Protein AF-A0A5B8BUW9-F1 (afdb_monomer_lite)

Structure (mmCIF, N/CA/C/O backbone):
data_AF-A0A5B8BUW9-F1
#
_entry.id   AF-A0A5B8BUW9-F1
#
loop_
_atom_site.group_PDB
_atom_site.id
_atom_site.type_symbol
_atom_site.label_atom_id
_atom_site.label_alt_id
_atom_site.label_comp_id
_atom_site.label_asym_id
_atom_site.label_entity_id
_atom_site.label_seq_id
_atom_site.pdbx_PDB_ins_code
_atom_site.Cartn_x
_atom_site.Cartn_y
_atom_site.Cartn_z
_atom_site.occupancy
_atom_site.B_iso_or_equiv
_atom_site.auth_seq_id
_atom_site.auth_comp_id
_atom_site.auth_asym_id
_atom_site.auth_atom_id
_atom_site.pdbx_PDB_model_num
ATOM 1 N N . MET A 1 1 ? 13.803 0.282 -4.872 1.00 85.31 1 MET A N 1
ATOM 2 C CA . MET A 1 1 ? 13.089 0.661 -6.104 1.00 85.31 1 MET A CA 1
ATOM 3 C C . MET A 1 1 ? 12.212 1.876 -5.806 1.00 85.31 1 MET A C 1
ATOM 5 O O . MET A 1 1 ? 11.759 2.008 -4.673 1.00 85.31 1 MET A O 1
ATOM 9 N N . ALA A 1 2 ? 11.993 2.775 -6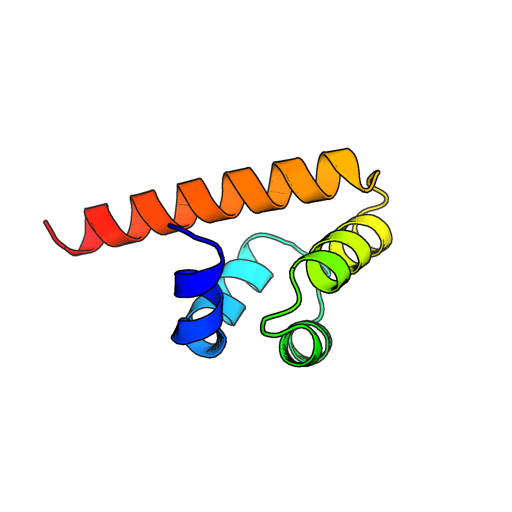.770 1.00 89.44 2 ALA A N 1
ATOM 10 C CA . ALA A 1 2 ? 11.009 3.856 -6.633 1.00 89.44 2 ALA A CA 1
ATOM 11 C C . ALA A 1 2 ? 9.582 3.356 -6.933 1.00 89.44 2 ALA A C 1
ATOM 13 O O . ALA A 1 2 ? 9.406 2.479 -7.773 1.00 89.44 2 ALA A O 1
ATOM 14 N N . TRP A 1 3 ? 8.547 3.965 -6.335 1.00 89.19 3 TRP A N 1
ATOM 15 C CA . TRP A 1 3 ? 7.143 3.634 -6.654 1.00 89.19 3 TRP A CA 1
ATOM 16 C C . TRP A 1 3 ? 6.851 3.695 -8.160 1.00 89.19 3 TRP A C 1
ATOM 18 O O . TRP A 1 3 ? 6.094 2.881 -8.681 1.00 89.19 3 TRP A O 1
ATOM 28 N N . LYS A 1 4 ? 7.499 4.633 -8.867 1.00 89.94 4 LYS A N 1
ATOM 29 C CA . LYS A 1 4 ? 7.349 4.784 -10.315 1.00 89.94 4 LYS A CA 1
ATOM 30 C C . LYS A 1 4 ? 7.698 3.512 -11.090 1.00 89.94 4 LYS A C 1
ATOM 32 O O . LYS A 1 4 ? 6.897 3.029 -11.878 1.00 89.94 4 LYS A O 1
ATOM 37 N N . GLN A 1 5 ? 8.858 2.949 -10.781 1.00 88.62 5 GLN A N 1
ATOM 38 C CA . GLN A 1 5 ? 9.351 1.718 -11.396 1.00 88.62 5 GLN A CA 1
ATOM 39 C C . GLN A 1 5 ? 8.441 0.527 -11.060 1.00 88.62 5 GLN A C 1
ATOM 41 O O . GLN A 1 5 ? 8.183 -0.319 -11.911 1.00 88.62 5 GLN A O 1
ATOM 46 N N . LEU A 1 6 ? 7.883 0.497 -9.841 1.00 88.56 6 LEU A N 1
ATOM 47 C CA . LEU A 1 6 ? 6.958 -0.559 -9.433 1.00 88.56 6 LEU A CA 1
ATOM 48 C C . LEU A 1 6 ? 5.679 -0.562 -10.280 1.00 88.56 6 LEU A C 1
ATOM 50 O O . LEU A 1 6 ? 5.224 -1.625 -10.691 1.00 88.56 6 LEU A O 1
ATOM 54 N N . PHE A 1 7 ? 5.080 0.608 -10.541 1.00 88.12 7 PHE A N 1
ATOM 55 C CA . PHE A 1 7 ? 3.834 0.665 -11.317 1.00 88.12 7 PHE A CA 1
ATOM 56 C C . PHE A 1 7 ? 4.049 0.468 -12.826 1.00 88.12 7 PHE A C 1
ATOM 58 O O . PHE A 1 7 ? 3.113 0.070 -13.535 1.00 88.12 7 PHE A O 1
ATOM 65 N N . GLU A 1 8 ? 5.248 0.759 -13.335 1.00 90.56 8 GLU A N 1
ATOM 66 C CA . GLU A 1 8 ? 5.631 0.447 -14.716 1.00 90.56 8 GLU A CA 1
ATOM 67 C C . GLU A 1 8 ? 5.609 -1.075 -14.926 1.00 90.56 8 GLU A C 1
ATOM 69 O O . GLU A 1 8 ? 4.975 -1.538 -15.874 1.00 90.56 8 GLU A O 1
ATOM 74 N N . ASN A 1 9 ? 6.108 -1.838 -13.946 1.00 89.00 9 ASN A N 1
ATOM 75 C CA . ASN A 1 9 ? 6.107 -3.307 -13.923 1.00 89.00 9 ASN A CA 1
ATOM 76 C C . ASN A 1 9 ? 4.998 -3.901 -13.027 1.00 89.00 9 ASN A C 1
ATOM 78 O O . ASN A 1 9 ? 5.178 -4.937 -12.385 1.00 89.00 9 ASN A O 1
ATOM 82 N N . TRP A 1 10 ? 3.832 -3.243 -12.957 1.00 89.38 10 TRP A N 1
ATOM 83 C CA . TRP A 1 10 ? 2.774 -3.588 -11.990 1.00 89.38 10 TRP A CA 1
ATOM 84 C C . TRP A 1 10 ? 2.279 -5.032 -12.112 1.00 89.38 10 TRP A C 1
ATOM 86 O O . TRP A 1 10 ? 1.987 -5.658 -11.099 1.00 89.38 10 TRP A O 1
ATOM 96 N N . ALA A 1 11 ? 2.202 -5.564 -13.336 1.00 88.56 11 ALA A N 1
ATOM 97 C CA . ALA A 1 11 ? 1.740 -6.928 -13.590 1.00 88.56 11 ALA A CA 1
ATOM 98 C C . ALA A 1 11 ? 2.655 -7.985 -12.946 1.00 88.56 11 ALA A C 1
ATOM 100 O O . ALA A 1 11 ? 2.152 -8.924 -12.337 1.00 88.56 11 ALA A O 1
ATOM 101 N N . ASP A 1 12 ? 3.974 -7.786 -13.002 1.00 88.62 12 ASP A N 1
ATOM 102 C CA . ASP A 1 12 ? 4.963 -8.692 -12.401 1.00 88.62 12 ASP A CA 1
ATOM 103 C C . ASP A 1 12 ? 5.119 -8.469 -10.892 1.00 88.62 12 ASP A C 1
ATOM 105 O O . ASP A 1 12 ? 5.507 -9.370 -10.142 1.00 88.62 12 ASP A O 1
ATOM 109 N N . ALA A 1 13 ? 4.830 -7.252 -10.430 1.00 89.12 13 ALA A N 1
ATOM 110 C CA . ALA A 1 13 ? 4.835 -6.913 -9.016 1.00 89.12 13 ALA A CA 1
ATOM 111 C C . ALA A 1 13 ? 3.623 -7.498 -8.280 1.00 89.12 13 ALA A C 1
ATOM 113 O O . ALA A 1 13 ? 3.756 -7.913 -7.132 1.00 89.12 13 ALA A O 1
ATOM 114 N N . LEU A 1 14 ? 2.456 -7.555 -8.927 1.00 90.12 14 LEU A N 1
ATOM 115 C CA . LEU A 1 14 ? 1.186 -7.903 -8.288 1.00 90.12 14 LEU A CA 1
ATOM 116 C C . LEU A 1 14 ? 1.214 -9.247 -7.542 1.00 90.12 14 LEU A C 1
ATOM 118 O O . LEU A 1 14 ? 0.844 -9.255 -6.369 1.00 90.12 14 LEU A O 1
ATOM 122 N N . PRO A 1 15 ? 1.707 -10.355 -8.134 1.00 90.44 15 PRO A N 1
ATOM 123 C CA . PRO A 1 15 ? 1.800 -11.630 -7.427 1.00 90.44 15 PRO A CA 1
ATOM 124 C C . PRO A 1 15 ? 2.689 -11.547 -6.180 1.00 90.44 15 PRO A C 1
ATOM 126 O O . PRO A 1 15 ? 2.344 -12.098 -5.142 1.00 90.44 15 PRO A O 1
ATOM 129 N N . LYS A 1 16 ? 3.797 -10.797 -6.249 1.00 90.94 16 LYS A N 1
ATOM 130 C CA . LYS A 1 16 ? 4.723 -10.599 -5.120 1.00 90.94 16 LYS A CA 1
ATOM 131 C C . LYS A 1 16 ? 4.096 -9.753 -4.013 1.00 90.94 16 LYS A C 1
ATOM 133 O O . LYS A 1 16 ? 4.386 -9.957 -2.841 1.00 90.94 16 LYS A O 1
ATOM 138 N N . ILE A 1 17 ? 3.260 -8.781 -4.380 1.00 91.12 17 ILE A N 1
ATOM 139 C CA . ILE A 1 17 ? 2.521 -7.944 -3.427 1.00 91.12 17 ILE A CA 1
ATOM 140 C C . ILE A 1 17 ? 1.464 -8.782 -2.705 1.00 91.12 17 ILE A C 1
ATOM 142 O O . ILE A 1 17 ? 1.353 -8.676 -1.490 1.00 91.12 17 ILE A O 1
ATOM 146 N N . VAL A 1 18 ? 0.721 -9.620 -3.432 1.00 92.25 18 VAL A N 1
ATOM 147 C CA . VAL A 1 18 ? -0.296 -10.516 -2.853 1.00 92.25 18 VAL A CA 1
ATOM 148 C C . VAL A 1 18 ? 0.335 -11.543 -1.912 1.00 92.25 18 VAL A C 1
ATOM 150 O O . VAL A 1 18 ? -0.222 -11.825 -0.858 1.00 92.25 18 VAL A O 1
ATOM 153 N N . ASP A 1 19 ? 1.515 -12.061 -2.256 1.00 91.62 19 ASP A N 1
ATOM 154 C CA . ASP A 1 19 ? 2.282 -12.956 -1.381 1.00 91.62 19 ASP A CA 1
ATOM 155 C C . ASP A 1 19 ? 2.775 -12.243 -0.106 1.00 91.62 19 ASP A C 1
ATOM 157 O O . ASP A 1 19 ? 2.746 -12.801 0.989 1.00 91.62 19 ASP A O 1
ATOM 161 N N . LEU A 1 20 ? 3.178 -10.972 -0.226 1.00 91.19 20 LEU A N 1
ATOM 162 C CA . LEU A 1 20 ? 3.667 -10.174 0.900 1.00 91.19 20 LEU A CA 1
ATOM 163 C C . LEU A 1 20 ? 2.551 -9.704 1.847 1.00 91.19 20 LEU A C 1
ATOM 165 O O . LEU A 1 20 ? 2.780 -9.603 3.054 1.00 91.19 20 LEU A O 1
ATOM 169 N N . TYR A 1 21 ? 1.377 -9.378 1.310 1.00 90.44 21 TYR A N 1
ATOM 170 C CA . TYR A 1 21 ? 0.237 -8.862 2.063 1.00 90.44 21 TYR A CA 1
ATOM 171 C C . TYR A 1 21 ? -0.929 -9.854 1.999 1.00 90.44 21 TYR A C 1
ATOM 173 O O . TYR A 1 21 ? -1.744 -9.786 1.080 1.00 90.44 21 TYR A O 1
ATOM 181 N N . PRO A 1 22 ? -1.053 -10.774 2.970 1.00 86.88 22 PRO A N 1
ATOM 182 C CA . PRO A 1 22 ? -2.182 -11.697 3.001 1.00 86.88 22 PRO A CA 1
ATOM 183 C C . PRO A 1 22 ? -3.504 -10.923 3.119 1.00 86.88 22 PRO A C 1
ATOM 185 O O . PRO A 1 22 ? -3.556 -9.891 3.771 1.00 86.88 22 PRO A O 1
ATOM 188 N N . HIS A 1 23 ? -4.587 -11.434 2.529 1.00 90.69 23 HIS A N 1
ATOM 189 C CA . HIS A 1 23 ? -5.932 -10.816 2.511 1.00 90.69 23 HIS A CA 1
ATOM 190 C C . HIS A 1 23 ? -6.154 -9.660 1.526 1.00 90.69 23 HIS A C 1
ATOM 192 O O . HIS A 1 23 ? -7.291 -9.208 1.388 1.00 90.69 23 HIS A O 1
ATOM 198 N N . VAL A 1 24 ? -5.134 -9.220 0.787 1.00 91.94 24 VAL A N 1
ATOM 199 C CA . VAL A 1 24 ? -5.346 -8.271 -0.315 1.00 91.94 24 VAL A CA 1
ATOM 200 C C . VAL A 1 24 ? -5.963 -8.963 -1.531 1.00 91.94 24 VAL A C 1
ATOM 202 O O . VAL A 1 24 ? -5.609 -10.088 -1.882 1.00 91.94 24 VAL A O 1
ATOM 205 N N . ASP A 1 25 ? -6.868 -8.268 -2.215 1.00 91.19 25 ASP A N 1
ATOM 206 C CA . ASP A 1 25 ? -7.485 -8.739 -3.454 1.00 91.19 25 ASP A CA 1
ATOM 207 C C . ASP A 1 25 ? -6.702 -8.225 -4.668 1.00 91.19 25 ASP A C 1
ATOM 209 O O . ASP A 1 25 ? -6.657 -7.023 -4.949 1.00 91.19 25 ASP A O 1
ATOM 213 N N . ALA A 1 26 ? -6.125 -9.152 -5.435 1.00 88.69 26 ALA A N 1
ATOM 214 C CA . ALA A 1 26 ? -5.401 -8.862 -6.667 1.00 88.69 26 ALA A CA 1
ATOM 215 C C . ALA A 1 26 ? -6.225 -8.022 -7.666 1.00 88.69 26 ALA A C 1
ATOM 217 O O . ALA A 1 26 ? -5.687 -7.123 -8.318 1.00 88.69 26 ALA A O 1
ATOM 218 N N . VAL A 1 27 ? -7.535 -8.265 -7.770 1.00 90.00 27 VAL A N 1
ATOM 219 C CA . VAL A 1 27 ? -8.428 -7.528 -8.676 1.00 90.00 27 VAL A CA 1
ATOM 220 C C . VAL A 1 27 ? -8.604 -6.084 -8.208 1.00 90.00 27 VAL A C 1
ATOM 222 O O . VAL A 1 27 ? -8.596 -5.160 -9.027 1.00 90.00 27 VAL A O 1
ATOM 225 N N . ALA A 1 28 ? -8.710 -5.859 -6.897 1.00 88.88 28 ALA A N 1
ATOM 226 C CA . ALA A 1 28 ? -8.745 -4.514 -6.331 1.00 88.88 28 ALA A CA 1
ATOM 227 C C . ALA A 1 28 ? -7.422 -3.775 -6.590 1.00 88.88 28 ALA A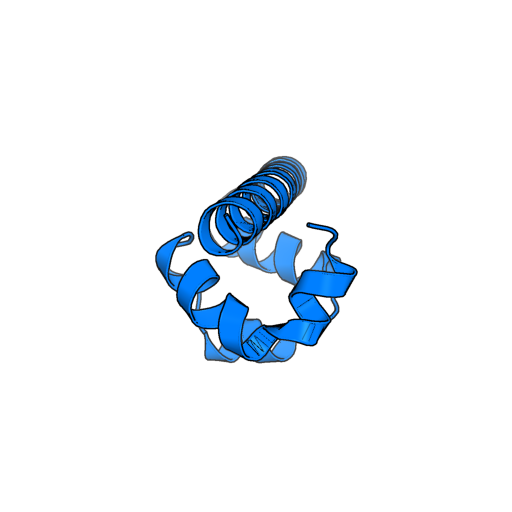 C 1
ATOM 229 O O . ALA A 1 28 ? -7.433 -2.639 -7.068 1.00 88.88 28 ALA A O 1
ATOM 230 N N . LEU A 1 29 ? -6.283 -4.445 -6.382 1.00 88.94 29 LEU A N 1
ATOM 231 C CA . LEU A 1 29 ? -4.953 -3.868 -6.598 1.00 88.94 29 LEU A CA 1
ATOM 232 C C . LEU A 1 29 ? -4.703 -3.429 -8.047 1.00 88.94 29 LEU A C 1
ATOM 234 O O . LEU A 1 29 ? -4.011 -2.434 -8.277 1.00 88.94 29 LEU A O 1
ATOM 238 N N . GLN A 1 30 ? -5.288 -4.106 -9.039 1.00 89.12 30 GLN A N 1
ATOM 239 C CA . GLN A 1 30 ? -5.205 -3.669 -10.438 1.00 89.12 30 GLN A CA 1
ATOM 240 C C . GLN A 1 30 ? -5.802 -2.270 -10.652 1.00 89.12 30 GLN A C 1
ATOM 242 O O . GLN A 1 30 ? -5.268 -1.492 -11.444 1.00 89.12 30 GLN A O 1
ATOM 247 N N . ARG A 1 31 ? -6.862 -1.914 -9.914 1.00 87.25 31 ARG A N 1
ATOM 248 C CA . ARG A 1 31 ? -7.525 -0.601 -10.015 1.00 87.25 31 ARG A CA 1
ATOM 249 C C . ARG A 1 31 ? -6.698 0.528 -9.405 1.00 87.25 31 ARG A C 1
ATOM 251 O O . ARG A 1 31 ? -6.907 1.687 -9.748 1.00 87.25 31 ARG A O 1
ATOM 258 N N . PHE A 1 32 ? -5.755 0.202 -8.524 1.00 87.19 32 PHE A N 1
ATOM 259 C CA . PHE A 1 32 ? -4.902 1.178 -7.842 1.00 87.19 32 PHE A CA 1
ATOM 260 C C . PHE A 1 32 ? -3.568 1.416 -8.555 1.00 87.19 32 PHE A C 1
ATOM 262 O O . PHE A 1 32 ? -2.710 2.128 -8.029 1.00 87.19 32 PHE A O 1
ATOM 269 N N . ARG A 1 33 ? -3.375 0.857 -9.759 1.00 87.56 33 ARG A N 1
ATOM 270 C CA . ARG A 1 33 ? -2.143 1.032 -10.535 1.00 87.56 33 ARG A CA 1
ATOM 271 C C . ARG A 1 33 ? -1.801 2.517 -10.692 1.00 87.56 33 ARG A C 1
ATOM 273 O O . ARG A 1 33 ? -2.590 3.302 -11.207 1.00 87.56 33 ARG A O 1
ATOM 280 N N . GLY A 1 34 ? -0.601 2.892 -10.251 1.00 88.06 34 GLY A N 1
ATOM 281 C CA . GLY A 1 34 ? -0.103 4.270 -10.309 1.00 88.06 34 GLY A CA 1
ATOM 282 C C . GLY A 1 34 ? -0.627 5.189 -9.198 1.00 88.06 34 GLY A C 1
ATOM 283 O O . GLY A 1 34 ? -0.051 6.254 -8.987 1.00 88.06 34 GLY A O 1
ATOM 284 N N . ASN A 1 35 ? -1.633 4.777 -8.422 1.00 93.25 35 ASN A N 1
ATOM 285 C CA . ASN A 1 35 ? -2.187 5.563 -7.325 1.00 93.25 35 ASN A CA 1
ATOM 286 C C . ASN A 1 35 ? -1.702 5.037 -5.965 1.00 93.25 35 ASN A C 1
ATOM 288 O O . ASN A 1 35 ? -2.359 4.225 -5.312 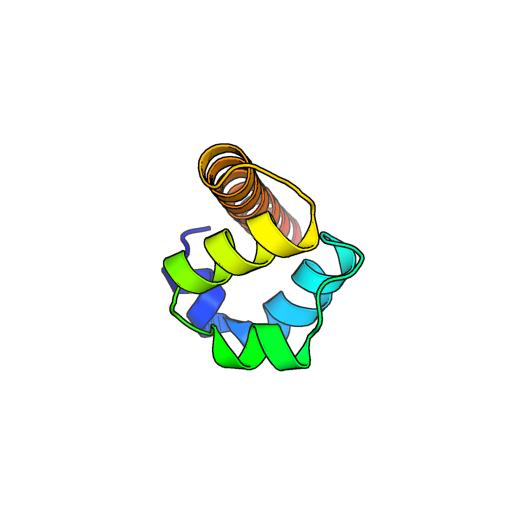1.00 93.25 35 ASN A O 1
ATOM 292 N N . ARG A 1 36 ? -0.538 5.535 -5.526 1.00 93.38 36 ARG A N 1
ATOM 293 C CA . ARG A 1 36 ? 0.062 5.160 -4.235 1.00 93.38 36 ARG A CA 1
ATOM 294 C C . ARG A 1 36 ? -0.868 5.453 -3.062 1.00 93.38 36 ARG A C 1
ATOM 296 O O . ARG A 1 36 ? -0.963 4.640 -2.154 1.00 93.38 36 ARG A O 1
ATOM 303 N N . THR A 1 37 ? -1.557 6.591 -3.078 1.00 94.31 37 THR A N 1
ATOM 304 C CA . THR A 1 37 ? -2.432 7.004 -1.974 1.00 94.31 37 THR A CA 1
ATOM 305 C C . THR A 1 37 ? -3.595 6.034 -1.785 1.00 94.31 37 THR A C 1
ATOM 307 O O . THR A 1 37 ? -3.851 5.616 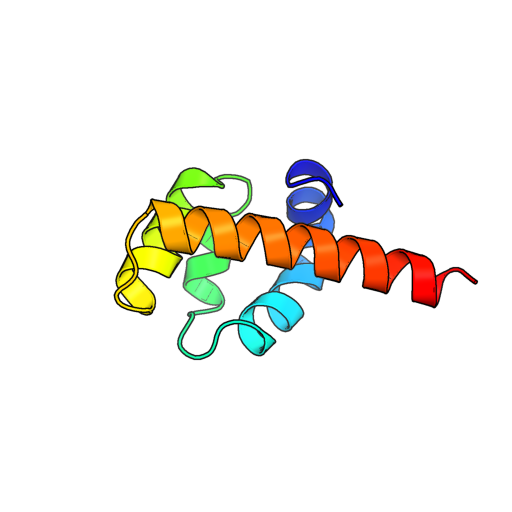-0.660 1.00 94.31 37 THR A O 1
ATOM 310 N N . LEU A 1 38 ? -4.259 5.621 -2.872 1.00 94.00 38 LEU A N 1
ATOM 311 C CA . LEU A 1 38 ? -5.320 4.611 -2.795 1.00 94.00 38 LEU A CA 1
ATOM 312 C C . LEU A 1 38 ? -4.784 3.251 -2.350 1.00 94.00 38 LEU A C 1
ATOM 314 O O . LEU A 1 38 ? -5.427 2.589 -1.543 1.00 94.00 38 LEU A O 1
ATOM 318 N N . PHE A 1 39 ? -3.602 2.856 -2.825 1.00 94.25 39 PHE A N 1
ATOM 319 C CA . PHE A 1 39 ? -2.961 1.615 -2.396 1.00 94.25 39 PHE A CA 1
ATOM 320 C C . PHE A 1 39 ? -2.670 1.609 -0.885 1.00 94.25 39 PHE A C 1
ATOM 322 O O . PHE A 1 39 ? -3.030 0.659 -0.196 1.00 94.25 39 PHE A O 1
ATOM 329 N N . VAL A 1 40 ? -2.093 2.691 -0.353 1.00 95.50 40 VAL A N 1
ATOM 330 C CA . VAL A 1 40 ? -1.825 2.851 1.088 1.00 95.50 40 VAL A CA 1
ATOM 331 C C . VAL A 1 40 ? -3.123 2.828 1.896 1.00 95.50 40 VAL A C 1
ATOM 333 O O . VAL A 1 40 ? -3.206 2.118 2.893 1.00 95.50 40 VAL A O 1
ATOM 336 N N . ALA A 1 41 ? -4.154 3.555 1.456 1.00 96.31 41 ALA A N 1
ATOM 337 C CA . ALA A 1 41 ? -5.446 3.576 2.140 1.00 96.31 41 ALA A CA 1
ATOM 338 C C . ALA A 1 41 ? -6.129 2.200 2.140 1.00 96.31 41 ALA A C 1
ATOM 340 O O . ALA A 1 41 ? -6.710 1.794 3.145 1.00 96.31 41 ALA A O 1
ATOM 341 N N . TYR A 1 42 ? -6.027 1.465 1.032 1.00 95.50 42 TYR A N 1
ATOM 342 C CA . TYR A 1 42 ? -6.551 0.109 0.928 1.00 95.50 42 TYR A CA 1
ATOM 343 C C . TYR A 1 42 ? -5.829 -0.857 1.871 1.00 95.50 42 TYR A C 1
ATOM 345 O O . TYR A 1 42 ? -6.490 -1.614 2.579 1.00 95.50 42 TYR A O 1
ATOM 353 N N . LEU A 1 43 ? -4.494 -0.807 1.932 1.00 95.38 43 LEU A N 1
ATOM 354 C CA . LEU A 1 43 ? -3.722 -1.620 2.874 1.00 95.38 43 LEU A CA 1
ATOM 355 C C . LEU A 1 43 ? -4.065 -1.279 4.325 1.00 95.38 43 LEU A C 1
ATOM 357 O O . LEU A 1 43 ? -4.260 -2.187 5.127 1.00 95.38 43 LEU A O 1
ATOM 361 N N . ALA A 1 44 ? -4.198 0.011 4.642 1.00 96.56 44 ALA A N 1
ATOM 362 C CA . ALA A 1 44 ? -4.600 0.461 5.968 1.00 96.56 44 ALA A CA 1
ATOM 363 C C . ALA A 1 44 ? -5.944 -0.150 6.387 1.00 96.56 44 ALA A C 1
ATOM 365 O O . ALA A 1 44 ? -6.038 -0.778 7.435 1.00 96.56 44 ALA A O 1
ATOM 366 N N . ALA A 1 45 ? -6.958 -0.053 5.522 1.00 96.00 45 ALA A N 1
ATOM 367 C CA . ALA A 1 45 ? -8.280 -0.612 5.789 1.00 96.00 45 ALA A CA 1
ATOM 368 C C . ALA A 1 45 ? -8.292 -2.150 5.843 1.00 96.00 45 ALA A C 1
ATOM 370 O O . ALA A 1 45 ? -9.009 -2.730 6.650 1.00 96.00 45 ALA A O 1
ATOM 371 N N . THR A 1 46 ? -7.510 -2.814 4.989 1.00 95.62 46 THR A N 1
ATOM 372 C CA . THR A 1 46 ? -7.494 -4.285 4.884 1.00 95.62 46 THR A CA 1
ATOM 373 C C . THR A 1 46 ? -6.805 -4.943 6.079 1.00 95.62 46 THR A C 1
ATOM 375 O O . THR A 1 46 ? -7.183 -6.042 6.475 1.00 95.62 46 THR A O 1
ATOM 378 N N . HIS A 1 47 ? -5.809 -4.275 6.663 1.00 93.75 47 HIS A N 1
ATOM 379 C CA . HIS A 1 47 ? -4.982 -4.815 7.745 1.00 93.75 47 HIS A CA 1
ATOM 380 C C . HIS A 1 47 ? -5.205 -4.134 9.102 1.00 93.75 47 HIS A C 1
ATOM 382 O O . HIS A 1 47 ? -4.422 -4.372 10.017 1.00 93.75 47 HIS A O 1
ATOM 388 N N . ASP A 1 48 ? -6.237 -3.294 9.224 1.00 94.81 48 ASP A N 1
ATOM 389 C CA . ASP A 1 48 ? -6.528 -2.498 10.427 1.00 94.81 48 ASP A CA 1
ATOM 390 C C . ASP A 1 48 ? -5.314 -1.678 10.911 1.00 94.81 48 ASP A C 1
ATOM 392 O O . ASP A 1 48 ? -4.977 -1.623 12.092 1.00 94.81 48 ASP A O 1
ATOM 396 N N . LEU A 1 49 ? -4.609 -1.063 9.958 1.00 95.06 49 LEU A N 1
ATOM 397 C CA . LEU A 1 49 ? -3.453 -0.207 10.214 1.00 95.06 49 LEU A CA 1
ATOM 398 C C . LEU A 1 49 ? -3.843 1.264 10.111 1.00 95.06 49 LEU A C 1
ATOM 400 O O . LEU A 1 49 ? -4.756 1.655 9.380 1.00 95.06 49 LEU A O 1
ATOM 404 N N . THR A 1 50 ? -3.059 2.125 10.750 1.00 97.62 50 THR A N 1
ATOM 405 C CA . THR A 1 50 ? -3.101 3.553 10.434 1.00 97.62 50 THR A CA 1
ATOM 406 C C . THR A 1 50 ? -2.531 3.817 9.036 1.00 97.62 50 THR A C 1
ATOM 408 O O . THR A 1 50 ? -1.685 3.078 8.526 1.00 97.62 50 THR A O 1
ATOM 411 N N . LEU A 1 51 ? -2.923 4.939 8.419 1.00 97.25 51 LEU A N 1
ATOM 412 C CA . LEU A 1 51 ? -2.346 5.366 7.134 1.00 97.25 51 LEU A CA 1
ATOM 413 C C . LEU A 1 51 ? -0.817 5.498 7.194 1.00 97.25 51 LEU A C 1
ATOM 415 O O . LEU A 1 51 ? -0.145 5.220 6.205 1.00 97.25 51 LEU A O 1
ATOM 419 N N . ARG A 1 52 ? -0.269 5.905 8.347 1.00 97.38 52 ARG A N 1
ATOM 420 C CA . ARG A 1 52 ? 1.178 6.024 8.548 1.00 97.38 52 ARG A CA 1
ATOM 421 C C . ARG A 1 52 ? 1.861 4.658 8.520 1.00 97.38 52 ARG A C 1
ATOM 423 O O . ARG A 1 52 ? 2.843 4.500 7.808 1.00 97.38 52 ARG A O 1
ATOM 430 N N . GLU A 1 53 ? 1.343 3.684 9.261 1.00 96.25 53 GLU 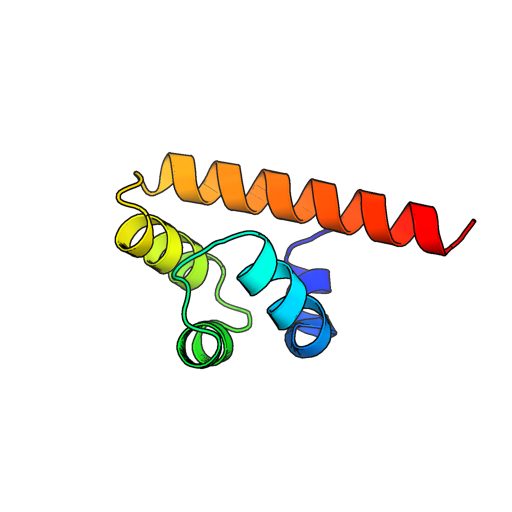A N 1
ATOM 431 C CA . GLU A 1 53 ? 1.910 2.328 9.301 1.00 96.25 53 GLU A CA 1
ATOM 432 C C . GLU A 1 53 ? 1.815 1.642 7.939 1.00 96.25 53 GLU A C 1
ATOM 434 O O . GLU A 1 53 ? 2.771 1.008 7.492 1.00 96.25 53 GLU A O 1
ATOM 439 N N . ALA A 1 54 ? 0.696 1.825 7.236 1.00 96.44 54 ALA A N 1
ATOM 440 C CA . ALA A 1 54 ? 0.561 1.347 5.868 1.00 96.44 54 ALA A CA 1
ATOM 441 C C . ALA A 1 54 ? 1.597 2.010 4.942 1.00 96.44 54 ALA A C 1
ATOM 443 O O . ALA A 1 54 ? 2.257 1.312 4.174 1.00 96.44 54 ALA A O 1
ATOM 444 N N . ASP A 1 55 ? 1.801 3.329 5.036 1.00 96.50 55 ASP A N 1
ATOM 445 C CA . ASP A 1 55 ? 2.811 4.045 4.245 1.00 96.50 55 ASP A CA 1
ATOM 446 C C . ASP A 1 55 ? 4.234 3.529 4.510 1.00 96.50 55 ASP A C 1
ATOM 448 O O . ASP A 1 55 ? 4.990 3.254 3.574 1.00 96.50 55 ASP A O 1
ATOM 452 N N . GLU A 1 56 ? 4.581 3.329 5.782 1.00 96.31 56 GLU A N 1
ATOM 453 C CA . GLU A 1 56 ? 5.851 2.735 6.205 1.00 96.31 56 GLU A CA 1
ATOM 454 C C . GLU A 1 56 ? 6.022 1.315 5.651 1.00 96.31 56 GLU A C 1
ATOM 456 O O . GLU A 1 56 ? 7.082 0.991 5.105 1.00 96.31 56 GLU A O 1
ATOM 461 N N . GLY A 1 57 ? 4.965 0.500 5.698 1.00 95.31 57 GLY A N 1
ATOM 462 C CA . GLY A 1 57 ? 4.930 -0.833 5.102 1.00 95.31 57 GLY A CA 1
ATOM 463 C C . GLY A 1 57 ? 5.196 -0.807 3.596 1.00 95.31 57 GLY A C 1
ATOM 464 O O . GLY A 1 57 ? 6.037 -1.565 3.107 1.00 95.31 57 GLY A O 1
ATOM 465 N N . VAL A 1 58 ? 4.553 0.106 2.861 1.00 94.06 58 VAL A N 1
ATOM 466 C CA . VAL A 1 58 ? 4.789 0.294 1.419 1.00 94.06 58 VAL A CA 1
ATOM 467 C C . VAL A 1 58 ? 6.231 0.718 1.146 1.00 94.06 58 VAL A C 1
ATOM 469 O O . VAL A 1 58 ? 6.863 0.210 0.216 1.00 94.06 58 VAL A O 1
ATOM 472 N N . ASN A 1 59 ? 6.786 1.624 1.953 1.00 94.88 59 ASN A N 1
ATOM 473 C CA . ASN A 1 59 ? 8.176 2.051 1.806 1.00 94.88 59 ASN A CA 1
ATOM 474 C C . ASN A 1 59 ? 9.151 0.886 2.039 1.00 94.88 59 ASN A C 1
ATOM 476 O O . ASN A 1 59 ? 10.121 0.744 1.291 1.00 94.88 59 ASN A O 1
ATOM 480 N N . GLU A 1 60 ? 8.890 0.018 3.018 1.00 94.06 60 GLU A N 1
ATOM 481 C CA . GLU A 1 60 ? 9.713 -1.171 3.241 1.00 94.06 60 GLU A CA 1
ATOM 482 C C . GLU A 1 60 ? 9.571 -2.200 2.111 1.00 94.06 60 GLU A C 1
ATOM 484 O O . GLU A 1 60 ? 10.582 -2.729 1.642 1.00 94.06 60 GLU A O 1
ATOM 489 N N . MET A 1 61 ? 8.361 -2.428 1.591 1.00 92.56 61 MET A N 1
ATOM 490 C CA . MET A 1 61 ? 8.146 -3.264 0.403 1.00 92.56 61 MET A CA 1
ATOM 491 C C . MET A 1 61 ? 8.988 -2.773 -0.785 1.00 92.56 61 MET A C 1
ATOM 493 O O . MET A 1 61 ? 9.707 -3.557 -1.406 1.00 92.56 61 MET A O 1
ATOM 497 N N . LEU A 1 62 ? 8.964 -1.469 -1.080 1.00 92.44 62 LEU A N 1
ATOM 498 C CA . LEU A 1 62 ? 9.740 -0.875 -2.176 1.00 92.44 62 LEU A CA 1
ATOM 499 C C . LEU A 1 62 ? 11.258 -1.064 -2.009 1.00 92.44 62 LEU A C 1
ATOM 501 O O . LEU A 1 62 ? 11.990 -1.230 -2.998 1.00 92.44 62 LEU A O 1
ATOM 505 N N . ARG A 1 63 ? 11.751 -1.059 -0.764 1.00 91.94 63 ARG A N 1
ATOM 506 C CA . ARG A 1 63 ? 13.148 -1.400 -0.461 1.00 91.94 63 ARG A CA 1
ATOM 507 C C . ARG A 1 63 ? 13.418 -2.886 -0.694 1.00 91.94 63 ARG A C 1
ATOM 509 O O . ARG A 1 63 ? 14.411 -3.203 -1.344 1.00 91.94 63 ARG A O 1
ATOM 516 N N . ARG A 1 64 ? 12.543 -3.787 -0.227 1.00 89.81 64 ARG A N 1
ATOM 517 C CA . ARG A 1 64 ? 12.664 -5.247 -0.424 1.00 89.81 64 ARG A CA 1
ATOM 518 C C . ARG A 1 64 ? 12.696 -5.633 -1.898 1.00 89.81 64 ARG A C 1
ATOM 520 O O . ARG A 1 64 ? 13.567 -6.401 -2.303 1.00 89.81 64 ARG A O 1
ATOM 527 N N . PHE A 1 65 ? 11.800 -5.070 -2.702 1.00 87.75 65 PHE A N 1
ATOM 528 C CA . PHE A 1 65 ? 11.756 -5.344 -4.137 1.00 87.75 65 PHE A CA 1
ATOM 529 C C . PHE A 1 65 ? 12.992 -4.806 -4.853 1.00 87.75 65 PHE A C 1
ATOM 531 O O . PHE A 1 65 ? 13.599 -5.537 -5.626 1.00 87.75 65 PHE A O 1
ATOM 538 N N . GLY A 1 66 ? 13.455 -3.602 -4.498 1.00 85.81 66 GLY A N 1
ATOM 539 C CA . GLY A 1 66 ? 14.719 -3.085 -5.030 1.00 85.81 66 GLY A CA 1
ATOM 540 C C . GLY A 1 66 ? 15.933 -3.955 -4.689 1.00 85.81 66 GLY A C 1
ATOM 541 O O . GLY A 1 66 ? 16.792 -4.157 -5.538 1.00 85.81 66 GLY A O 1
ATOM 542 N N . ARG A 1 67 ? 16.009 -4.498 -3.465 1.00 80.94 67 ARG A N 1
ATOM 543 C CA . ARG A 1 67 ? 17.078 -5.442 -3.086 1.00 80.94 67 ARG A CA 1
ATOM 544 C C . ARG A 1 67 ? 16.982 -6.760 -3.862 1.00 80.94 67 ARG A C 1
ATOM 546 O O . ARG A 1 67 ? 18.005 -7.296 -4.270 1.00 80.94 67 ARG A O 1
ATOM 553 N N . SER A 1 68 ? 15.764 -7.257 -4.075 1.00 73.31 68 SER A N 1
ATOM 554 C CA . SER A 1 68 ? 15.517 -8.526 -4.774 1.00 73.31 68 SER A CA 1
ATOM 555 C C . SER A 1 68 ? 15.817 -8.453 -6.273 1.00 73.31 68 SER A C 1
ATOM 557 O O . SER A 1 68 ? 16.217 -9.457 -6.853 1.00 73.31 68 SER A O 1
ATOM 559 N N . GLU A 1 69 ? 15.645 -7.291 -6.909 1.00 65.31 69 GLU A N 1
ATOM 560 C CA . GLU A 1 69 ? 16.075 -7.077 -8.299 1.00 65.31 69 GLU A CA 1
ATOM 561 C C . GLU A 1 69 ? 17.599 -7.071 -8.435 1.00 65.31 69 GLU A C 1
ATOM 563 O O . GLU A 1 69 ? 18.127 -7.728 -9.325 1.00 65.31 69 GLU A O 1
ATOM 568 N N . MET A 1 70 ? 18.320 -6.394 -7.531 1.00 62.56 70 MET A N 1
ATOM 569 C CA . MET A 1 70 ? 19.789 -6.365 -7.591 1.00 62.56 70 MET A CA 1
ATOM 570 C C . MET A 1 70 ? 20.420 -7.743 -7.357 1.00 62.56 70 MET A C 1
ATOM 572 O O . MET A 1 70 ? 21.456 -8.037 -7.938 1.00 62.56 70 MET A O 1
ATOM 576 N N . ALA A 1 71 ? 19.788 -8.599 -6.548 1.00 63.16 71 ALA A N 1
ATOM 577 C CA . ALA A 1 71 ? 20.257 -9.964 -6.308 1.00 63.16 71 ALA A CA 1
ATOM 578 C C . ALA A 1 71 ? 20.044 -10.920 -7.500 1.00 63.16 71 ALA A C 1
ATOM 580 O O . ALA A 1 71 ? 20.714 -11.941 -7.569 1.00 63.16 71 ALA A O 1
ATOM 581 N N . GLN A 1 72 ? 19.123 -10.617 -8.423 1.00 56.25 72 GLN A N 1
ATOM 582 C CA . GLN A 1 72 ? 18.886 -11.424 -9.633 1.00 56.25 72 GLN A CA 1
ATOM 583 C C . GLN A 1 72 ? 19.755 -10.995 -10.828 1.00 56.25 72 GLN A C 1
ATOM 585 O O . GLN A 1 72 ? 19.789 -11.697 -11.833 1.00 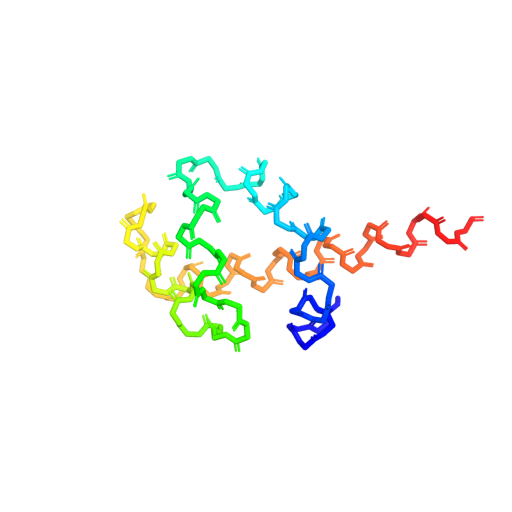56.25 72 GLN A O 1
ATOM 590 N N . ALA A 1 73 ? 20.427 -9.843 -10.737 1.00 54.88 73 ALA A N 1
ATOM 591 C CA . ALA A 1 73 ? 21.247 -9.267 -11.804 1.00 54.88 73 ALA A CA 1
ATOM 592 C C . ALA A 1 73 ? 22.768 -9.442 -11.590 1.00 54.88 73 ALA A C 1
ATOM 594 O O . ALA A 1 73 ? 23.548 -8.875 -12.357 1.00 54.88 73 ALA A O 1
ATOM 595 N N . ALA A 1 74 ? 23.177 -10.179 -10.553 1.00 47.88 74 ALA A N 1
ATOM 596 C CA . ALA A 1 74 ? 24.567 -10.466 -10.183 1.00 47.88 74 ALA A CA 1
ATOM 597 C C . ALA A 1 74 ? 24.878 -11.955 -10.371 1.00 47.88 74 ALA A C 1
ATOM 599 O O . ALA A 1 74 ? 26.025 -12.258 -10.768 1.00 47.88 74 ALA A O 1
#

Radius of gyration: 11.88 Å; chains: 1; bounding box: 33×20×25 Å

Sequence (74 aa):
MAWKQLFENWADALPKIVDLYPHVDAVALQRFRGNRTLFVAYLAATHDLTLREADEGVNEMLRRFGRSEMAQAA

Secondary structure (DSSP, 8-state):
--HHHHHHTHHHHHHHHHHHSTT--HHHHHHTTT-HHHHHHHHHHHTT--HHHHHHHHHHHHHHHHHHHHHH--

Foldseek 3Di:
DDLVVCLVVVVVCLVVVCVVQPQDDSVVSVVCRPPPQVQLVSSCVRVVHDSVVSVVVVVVVVVVVVVVVVVVVD

pLDDT: mean 88.69, std 9.99, range [47.88, 97.62]